Protein AF-X1DH05-F1 (afdb_monomer_lite)

Structure (mmCIF, N/CA/C/O backbone):
data_AF-X1DH05-F1
#
_entry.id   AF-X1DH05-F1
#
loop_
_atom_site.group_PDB
_atom_site.id
_atom_site.type_symbol
_atom_site.label_atom_id
_atom_site.label_alt_id
_atom_site.label_comp_id
_atom_site.label_asym_id
_atom_site.label_entity_id
_atom_site.label_seq_id
_atom_site.pdbx_PDB_ins_code
_atom_site.Cartn_x
_atom_site.Cartn_y
_atom_site.Cartn_z
_atom_site.occupancy
_atom_site.B_iso_or_equiv
_atom_site.auth_seq_id
_atom_site.auth_comp_id
_atom_site.auth_asym_id
_atom_site.auth_atom_id
_atom_site.pdbx_PDB_model_num
ATOM 1 N N . MET A 1 1 ? 4.808 1.301 -33.808 1.00 56.97 1 MET A N 1
ATOM 2 C CA . MET A 1 1 ? 3.742 2.043 -33.087 1.00 56.97 1 MET A CA 1
ATOM 3 C C . MET A 1 1 ? 3.789 1.767 -31.582 1.00 56.97 1 MET A C 1
ATOM 5 O O . MET A 1 1 ? 3.814 2.728 -30.823 1.00 56.97 1 MET A O 1
ATOM 9 N N . PHE A 1 2 ? 3.896 0.497 -31.159 1.00 58.50 2 PHE A N 1
ATOM 10 C CA . PHE A 1 2 ? 4.074 0.088 -29.752 1.00 58.50 2 PHE A CA 1
ATOM 11 C C . PHE A 1 2 ? 5.355 0.612 -29.090 1.00 58.50 2 PHE A C 1
ATOM 13 O O . PHE A 1 2 ? 5.294 1.132 -27.984 1.00 58.50 2 PHE A O 1
ATOM 20 N N . GLU A 1 3 ? 6.495 0.553 -29.784 1.00 61.66 3 GLU A N 1
ATOM 21 C CA . GLU A 1 3 ? 7.795 0.976 -29.231 1.00 61.66 3 GLU A CA 1
ATOM 22 C C . GLU A 1 3 ? 7.840 2.444 -28.787 1.00 61.66 3 GLU A C 1
ATOM 24 O O . GLU A 1 3 ? 8.605 2.788 -27.898 1.00 61.66 3 GLU A O 1
ATOM 29 N N . LYS A 1 4 ? 6.990 3.314 -29.353 1.00 70.69 4 LYS A N 1
ATOM 30 C CA . LYS A 1 4 ? 6.919 4.727 -28.945 1.00 70.69 4 LYS A CA 1
ATOM 31 C C . LYS A 1 4 ? 6.265 4.933 -27.573 1.00 70.69 4 LYS A C 1
ATOM 33 O O . LYS A 1 4 ? 6.422 6.002 -27.000 1.00 70.69 4 LYS A O 1
ATOM 38 N N . HIS A 1 5 ? 5.526 3.941 -27.076 1.00 72.75 5 HIS A N 1
ATOM 39 C CA . HIS A 1 5 ? 4.761 4.015 -25.827 1.00 72.75 5 HIS A CA 1
ATOM 40 C C . HIS A 1 5 ? 5.240 2.995 -24.781 1.00 72.75 5 HIS A C 1
ATOM 42 O O . HIS A 1 5 ? 4.698 2.944 -23.681 1.00 72.75 5 HIS A O 1
ATOM 48 N N . ALA A 1 6 ? 6.244 2.174 -25.107 1.00 70.81 6 ALA A N 1
ATOM 49 C CA . ALA A 1 6 ? 6.798 1.166 -24.213 1.00 70.81 6 ALA A CA 1
ATOM 50 C C . ALA A 1 6 ? 8.173 1.610 -23.696 1.00 70.81 6 ALA A C 1
ATOM 52 O O . ALA A 1 6 ? 9.089 1.849 -24.474 1.00 70.81 6 ALA A O 1
ATOM 53 N N . ILE A 1 7 ? 8.331 1.678 -22.372 1.00 71.31 7 ILE A N 1
ATOM 54 C CA . ILE A 1 7 ? 9.597 2.062 -21.717 1.00 71.31 7 ILE A CA 1
ATOM 55 C C . ILE A 1 7 ? 10.574 0.865 -21.643 1.00 71.31 7 ILE A C 1
ATOM 57 O O . ILE A 1 7 ? 11.786 1.033 -21.526 1.00 71.31 7 ILE A O 1
ATOM 61 N N . GLY A 1 8 ? 10.063 -0.370 -21.714 1.00 68.25 8 GLY A N 1
ATOM 62 C CA . GLY A 1 8 ? 10.839 -1.600 -21.535 1.00 68.25 8 GLY A CA 1
ATOM 63 C C . GLY A 1 8 ? 11.141 -2.361 -22.828 1.00 68.25 8 GLY A C 1
ATOM 64 O O . GLY A 1 8 ? 10.402 -2.290 -23.803 1.00 68.25 8 GLY A O 1
ATOM 65 N N . LYS A 1 9 ? 12.196 -3.189 -22.790 1.00 67.81 9 LYS A N 1
ATOM 66 C CA . LYS A 1 9 ? 12.594 -4.081 -23.900 1.00 67.81 9 LYS A CA 1
ATOM 67 C C . LYS A 1 9 ? 11.618 -5.239 -24.152 1.00 67.81 9 LYS A C 1
ATOM 69 O O . LYS A 1 9 ? 11.663 -5.858 -25.207 1.00 67.81 9 LYS A O 1
ATOM 74 N N . THR A 1 10 ? 10.756 -5.554 -23.186 1.00 71.31 10 THR A N 1
ATOM 75 C CA . THR A 1 10 ? 9.794 -6.662 -23.251 1.00 71.31 10 THR A CA 1
ATOM 76 C C . THR A 1 10 ? 8.394 -6.129 -22.955 1.00 71.31 10 THR A C 1
ATOM 78 O O . THR A 1 10 ? 8.082 -5.849 -21.799 1.00 71.31 10 THR A O 1
ATOM 81 N N . HIS A 1 11 ? 7.564 -5.964 -23.988 1.00 70.94 11 HIS A N 1
ATOM 82 C CA . HIS A 1 11 ? 6.220 -5.370 -23.878 1.00 70.94 11 HIS A CA 1
ATOM 83 C C . HIS A 1 11 ? 5.074 -6.367 -24.138 1.00 70.94 11 HIS A C 1
ATOM 85 O O . HIS A 1 11 ? 3.914 -5.979 -24.165 1.00 70.94 11 HIS A O 1
ATOM 91 N N . GLY A 1 12 ? 5.374 -7.648 -24.386 1.00 77.25 12 GLY A N 1
ATOM 92 C CA . GLY A 1 12 ? 4.356 -8.700 -24.549 1.00 77.25 12 GLY A CA 1
ATOM 93 C C . GLY A 1 12 ? 3.419 -8.543 -25.757 1.00 77.25 12 GLY A C 1
ATOM 94 O O . GLY A 1 12 ? 2.455 -9.287 -25.875 1.00 77.25 12 GLY A O 1
ATOM 95 N N . GLY A 1 13 ? 3.686 -7.586 -26.652 1.00 83.75 13 GLY A N 1
ATOM 96 C CA . GLY A 1 13 ? 2.889 -7.332 -27.860 1.00 83.75 13 GLY A CA 1
ATOM 97 C C . GLY A 1 13 ? 1.540 -6.632 -27.649 1.00 83.75 13 GLY A C 1
ATOM 98 O O . GLY A 1 13 ? 0.870 -6.352 -28.638 1.00 83.75 13 GLY A O 1
ATOM 99 N N . ILE A 1 14 ? 1.146 -6.323 -26.407 1.00 84.56 14 ILE A N 1
ATOM 100 C CA . ILE A 1 14 ? -0.168 -5.747 -26.074 1.00 84.56 14 ILE A CA 1
ATOM 101 C C . ILE A 1 14 ? 0.023 -4.456 -25.272 1.00 84.56 14 ILE A C 1
ATOM 103 O O . ILE A 1 14 ? 0.866 -4.387 -24.382 1.00 84.56 14 ILE A O 1
ATOM 107 N N . ALA A 1 15 ? -0.774 -3.434 -25.583 1.00 85.38 15 ALA A N 1
ATOM 108 C CA . ALA A 1 15 ? -0.844 -2.185 -24.831 1.00 85.38 15 ALA A CA 1
ATOM 109 C C . ALA A 1 15 ? -2.299 -1.715 -24.744 1.00 85.38 15 ALA A C 1
ATOM 111 O O . ALA A 1 15 ? -3.090 -1.969 -25.654 1.00 85.38 15 ALA A O 1
ATOM 112 N N . ALA A 1 16 ? -2.627 -1.014 -23.663 1.00 85.62 16 ALA A N 1
ATOM 113 C CA . ALA A 1 16 ? -3.931 -0.411 -23.439 1.00 85.62 16 ALA A CA 1
ATOM 114 C C . ALA A 1 16 ? -3.752 1.050 -23.020 1.00 85.62 16 ALA A C 1
ATOM 116 O O . ALA A 1 16 ? -2.822 1.378 -22.285 1.00 85.62 16 ALA A O 1
ATOM 117 N N . ILE A 1 17 ? -4.648 1.915 -23.492 1.00 88.69 17 ILE A N 1
ATOM 118 C CA . ILE A 1 17 ? -4.789 3.276 -22.973 1.00 88.69 17 ILE A CA 1
ATOM 119 C C . ILE A 1 17 ? -5.794 3.194 -21.829 1.00 88.69 17 ILE A C 1
ATOM 121 O O . ILE A 1 17 ? -6.901 2.691 -22.021 1.00 88.69 17 ILE A O 1
ATOM 125 N N . VAL A 1 18 ? -5.394 3.659 -20.651 1.00 88.75 18 VAL A N 1
ATOM 126 C CA . VAL A 1 18 ? -6.199 3.612 -19.426 1.00 88.75 18 VAL A CA 1
ATOM 127 C C . VAL A 1 18 ? -6.336 5.013 -18.838 1.00 88.75 18 VAL A C 1
ATOM 129 O O . VAL A 1 18 ? -5.559 5.909 -19.169 1.00 88.75 18 VAL A O 1
ATOM 132 N N . SER A 1 19 ? -7.349 5.209 -17.996 1.00 90.44 19 SER A N 1
ATOM 133 C CA . SER A 1 19 ? -7.471 6.422 -17.190 1.00 90.44 19 SER A CA 1
ATOM 134 C C . SER A 1 19 ? -6.405 6.462 -16.097 1.00 90.44 19 SER A C 1
ATOM 136 O O . SER A 1 19 ? -5.724 5.471 -15.833 1.00 90.44 19 SER A O 1
ATOM 138 N N . GLU A 1 20 ? -6.309 7.599 -15.416 1.00 85.62 20 GLU A N 1
ATOM 139 C CA . GLU A 1 20 ? -5.516 7.701 -14.196 1.00 85.62 20 GLU A CA 1
ATOM 140 C C . GLU A 1 20 ? -5.988 6.706 -13.132 1.00 85.62 20 GLU A C 1
ATOM 142 O O . GLU A 1 20 ? -7.168 6.333 -13.062 1.00 85.62 20 GLU A O 1
ATOM 147 N N . ARG A 1 21 ? -5.043 6.298 -12.284 1.00 86.19 21 ARG A N 1
ATOM 148 C CA . ARG A 1 21 ? -5.324 5.454 -11.133 1.00 86.19 21 ARG A CA 1
ATOM 149 C C . ARG A 1 21 ? -6.210 6.202 -10.142 1.00 86.19 21 ARG A C 1
ATOM 151 O O . ARG A 1 21 ? -5.914 7.323 -9.734 1.00 86.19 21 ARG A O 1
ATOM 158 N N . THR A 1 22 ? -7.272 5.538 -9.704 1.00 89.56 22 THR A N 1
ATOM 159 C CA . THR A 1 22 ? -8.180 6.050 -8.679 1.00 89.56 22 THR A CA 1
ATOM 160 C C . THR A 1 22 ? -7.945 5.345 -7.355 1.00 89.56 22 THR A C 1
ATOM 162 O O . THR A 1 22 ? -7.889 4.117 -7.306 1.00 89.56 22 THR A O 1
ATOM 165 N N . TYR A 1 23 ? -7.890 6.118 -6.277 1.00 92.38 23 TYR A N 1
ATOM 166 C CA . TYR A 1 23 ? -7.807 5.604 -4.915 1.00 92.38 23 TYR A CA 1
ATOM 167 C C . TYR A 1 23 ? -9.165 5.708 -4.230 1.00 92.38 23 TYR A C 1
ATOM 169 O O . TYR A 1 23 ? -9.933 6.639 -4.477 1.00 92.38 23 TYR A O 1
ATOM 177 N N . GLN A 1 24 ? -9.455 4.745 -3.367 1.00 92.31 24 GLN A N 1
ATOM 178 C CA . GLN A 1 24 ? -10.704 4.695 -2.620 1.00 92.31 24 GLN A CA 1
ATOM 179 C C . GLN A 1 24 ? -10.589 5.538 -1.356 1.00 92.31 24 GLN A C 1
ATOM 181 O O . GLN A 1 24 ? -9.509 5.712 -0.789 1.00 92.31 24 GLN A O 1
ATOM 186 N N . LYS A 1 25 ? -11.717 6.037 -0.859 1.00 92.06 25 LYS A N 1
ATOM 187 C CA . LYS A 1 25 ? -11.762 6.615 0.489 1.00 92.06 25 LYS A CA 1
ATOM 188 C C . LYS A 1 25 ? -11.939 5.498 1.514 1.00 92.06 25 LYS A C 1
ATOM 190 O O . LYS A 1 25 ? -12.625 4.514 1.249 1.00 92.06 25 LYS A O 1
ATOM 195 N N . ILE A 1 26 ? -11.422 5.670 2.732 1.00 90.81 26 ILE A N 1
ATOM 196 C CA . ILE A 1 26 ? -11.603 4.669 3.804 1.00 90.81 26 ILE A CA 1
ATOM 197 C C . ILE A 1 26 ? -13.084 4.287 4.014 1.00 90.81 26 ILE A C 1
ATOM 199 O O . ILE A 1 26 ? -13.379 3.095 4.104 1.00 90.81 26 ILE A O 1
ATOM 203 N N . PRO A 1 27 ? -14.057 5.222 4.050 1.00 89.19 27 PRO A N 1
ATOM 204 C CA . PRO A 1 27 ? -15.461 4.843 4.186 1.00 89.19 27 PRO A CA 1
ATOM 205 C C . PRO A 1 27 ? -15.985 3.956 3.051 1.00 89.19 27 PRO A C 1
ATOM 207 O O . PRO A 1 27 ? -16.948 3.229 3.265 1.00 89.19 27 PRO A O 1
ATOM 210 N N . GLU A 1 28 ? -15.394 4.022 1.856 1.00 88.75 28 GLU A N 1
ATOM 211 C CA . GLU A 1 28 ? -15.761 3.177 0.714 1.00 88.75 28 GLU A CA 1
ATOM 212 C C . GLU A 1 28 ? -15.201 1.770 0.878 1.00 88.75 28 GLU A C 1
ATOM 214 O O . GLU A 1 28 ? -15.958 0.815 0.714 1.00 88.75 28 GLU A O 1
ATOM 219 N N . LEU A 1 29 ? -13.941 1.656 1.312 1.00 86.62 29 LEU A N 1
ATOM 220 C CA . LEU A 1 29 ? -13.331 0.378 1.671 1.00 86.62 29 LEU A CA 1
ATOM 221 C C . LEU A 1 29 ? -14.171 -0.373 2.710 1.00 86.62 29 LEU A C 1
ATOM 223 O O . LEU A 1 29 ? -14.402 -1.565 2.579 1.00 86.62 29 LEU A O 1
ATOM 227 N N . LEU A 1 30 ? -14.697 0.330 3.716 1.00 87.25 30 LEU A N 1
ATOM 228 C CA . LEU A 1 30 ? -15.483 -0.276 4.795 1.00 87.25 30 LEU A CA 1
ATOM 229 C C . LEU A 1 30 ? -16.876 -0.785 4.380 1.00 87.25 30 LEU A C 1
ATOM 231 O O . LEU A 1 30 ? -17.506 -1.512 5.153 1.00 87.25 30 LEU A O 1
ATOM 235 N N . LYS A 1 31 ? -17.390 -0.429 3.193 1.00 84.00 31 LYS A N 1
ATOM 236 C CA . LYS A 1 31 ? -18.743 -0.838 2.760 1.00 84.00 31 LYS A CA 1
ATOM 237 C C . LYS A 1 31 ? -18.868 -2.344 2.545 1.00 84.00 31 LYS A C 1
ATOM 239 O O . LYS A 1 31 ? -19.957 -2.882 2.728 1.00 84.00 31 LYS A O 1
ATOM 244 N N . SER A 1 32 ? -17.780 -3.027 2.195 1.00 77.44 32 SER A N 1
ATOM 245 C CA . SER A 1 32 ? -17.766 -4.473 1.943 1.00 77.44 32 SER A CA 1
ATOM 246 C C . SER A 1 32 ? -17.789 -5.333 3.215 1.00 77.44 32 SER A C 1
ATOM 248 O O . SER A 1 32 ? -17.739 -6.553 3.109 1.00 77.44 32 SER A O 1
ATOM 250 N N . LYS A 1 33 ? -17.901 -4.729 4.411 1.00 75.12 33 LYS A N 1
ATOM 251 C CA . LYS A 1 33 ? -17.628 -5.384 5.709 1.00 75.12 33 LYS A CA 1
ATOM 252 C C . LYS A 1 33 ? -16.267 -6.112 5.729 1.00 75.12 33 LYS A C 1
ATOM 254 O O . LYS A 1 33 ? -16.207 -7.281 6.109 1.00 75.12 33 LYS A O 1
ATOM 259 N N . PRO A 1 34 ? -15.193 -5.431 5.307 1.00 74.38 34 PRO A N 1
ATOM 260 C CA . PRO A 1 34 ? -13.851 -5.999 5.313 1.00 74.38 34 PRO A CA 1
ATOM 261 C C . PRO A 1 34 ? -13.416 -6.347 6.739 1.00 74.38 34 PRO A C 1
ATOM 263 O O . PRO A 1 34 ? -13.851 -5.718 7.701 1.00 74.38 34 PRO A O 1
ATOM 266 N N . SER A 1 35 ? -12.569 -7.359 6.881 1.00 81.62 35 SER A N 1
ATOM 267 C CA . SER A 1 35 ? -12.095 -7.852 8.177 1.00 81.62 35 SER A CA 1
ATOM 268 C C . SER A 1 35 ? -10.644 -7.461 8.455 1.00 81.62 35 SER A C 1
ATOM 270 O O . SER A 1 35 ? -10.279 -7.289 9.617 1.00 81.62 35 SER A O 1
ATOM 272 N N . ILE A 1 36 ? -9.809 -7.316 7.419 1.00 91.88 36 ILE A N 1
ATOM 273 C CA . ILE A 1 36 ? -8.361 -7.138 7.566 1.00 91.88 36 ILE A CA 1
ATOM 274 C C . ILE A 1 36 ? -7.853 -6.030 6.643 1.00 91.88 36 ILE A C 1
ATOM 276 O O . ILE A 1 36 ? -7.893 -6.137 5.419 1.00 91.88 36 ILE A O 1
ATOM 280 N N . PHE A 1 37 ? -7.280 -4.996 7.256 1.00 93.69 37 PHE A N 1
ATOM 281 C CA . PHE A 1 37 ? -6.554 -3.933 6.571 1.00 93.69 37 PHE A CA 1
ATOM 282 C C . PHE A 1 37 ? -5.094 -3.936 6.977 1.00 93.69 37 PHE A C 1
ATOM 284 O O . PHE A 1 37 ? -4.769 -4.223 8.129 1.00 93.69 37 PHE A O 1
ATOM 291 N N . PHE A 1 38 ? -4.229 -3.529 6.055 1.00 94.81 38 PHE A N 1
ATOM 292 C CA . PHE A 1 38 ? -2.851 -3.194 6.387 1.00 94.81 38 PHE A CA 1
ATOM 293 C C . PHE A 1 38 ? -2.620 -1.709 6.206 1.00 94.81 38 PHE A C 1
ATOM 295 O O . PHE A 1 38 ? -2.958 -1.139 5.171 1.00 94.81 38 PHE A O 1
ATOM 302 N N . PHE A 1 39 ? -2.018 -1.100 7.219 1.00 94.00 39 PHE A N 1
ATOM 303 C CA . PHE A 1 39 ? -1.461 0.232 7.106 1.00 94.00 39 PHE A CA 1
ATOM 304 C C . PHE A 1 39 ? 0.030 0.112 6.792 1.00 94.00 39 PHE A C 1
ATOM 306 O O . PHE A 1 39 ? 0.779 -0.455 7.587 1.00 94.00 39 PHE A O 1
ATOM 313 N N . LEU A 1 40 ? 0.455 0.618 5.634 1.00 92.56 40 LEU A N 1
ATOM 314 C CA . LEU A 1 40 ? 1.866 0.685 5.270 1.00 92.56 40 LEU A CA 1
ATOM 315 C C . LEU A 1 40 ? 2.378 2.108 5.391 1.00 92.56 40 LEU A C 1
ATOM 317 O O . LEU A 1 40 ? 1.884 3.032 4.738 1.00 92.56 40 LEU A O 1
ATOM 321 N N . ASP A 1 41 ? 3.441 2.246 6.170 1.00 88.00 41 ASP A N 1
ATOM 322 C CA . ASP A 1 41 ? 4.170 3.488 6.288 1.00 88.00 41 ASP A CA 1
ATOM 323 C C . ASP A 1 41 ? 5.672 3.251 6.431 1.00 88.00 41 ASP A C 1
ATOM 325 O O . ASP A 1 41 ? 6.112 2.220 6.925 1.00 88.00 41 ASP A O 1
ATOM 329 N N . GLY A 1 42 ? 6.460 4.209 5.953 1.00 87.31 42 GLY A N 1
ATOM 330 C CA . GLY A 1 42 ? 7.918 4.169 6.017 1.00 87.31 42 GLY A CA 1
ATOM 331 C C . GLY A 1 42 ? 8.595 3.422 4.866 1.00 87.31 42 GLY A C 1
ATOM 332 O O . GLY A 1 42 ? 9.818 3.407 4.810 1.00 87.31 42 GLY A O 1
ATOM 333 N N . ILE A 1 43 ? 7.853 2.852 3.910 1.00 91.56 43 ILE A N 1
ATOM 334 C CA . ILE A 1 43 ? 8.463 2.251 2.713 1.00 91.56 43 ILE A CA 1
ATOM 335 C C . ILE A 1 43 ? 8.864 3.354 1.726 1.00 91.56 43 ILE A C 1
ATOM 337 O O . ILE A 1 43 ? 8.008 4.042 1.170 1.00 91.56 43 ILE A O 1
ATOM 341 N N . GLU A 1 44 ? 10.167 3.517 1.506 1.00 91.94 44 GLU A N 1
ATOM 342 C CA . GLU A 1 44 ? 10.734 4.532 0.603 1.00 91.94 44 GLU A CA 1
ATOM 343 C C . GLU A 1 44 ? 11.133 3.976 -0.766 1.00 91.94 44 GLU A C 1
ATOM 345 O O . GLU A 1 44 ? 11.032 4.680 -1.767 1.00 91.94 44 GLU A O 1
ATOM 350 N N . ASP A 1 45 ? 11.541 2.708 -0.826 1.00 95.38 45 ASP A N 1
ATOM 351 C CA . ASP A 1 45 ? 11.954 2.066 -2.071 1.00 95.38 45 ASP A CA 1
ATOM 352 C C . ASP A 1 45 ? 10.741 1.502 -2.855 1.00 95.38 45 ASP A C 1
ATOM 354 O O . ASP A 1 45 ? 9.948 0.730 -2.299 1.00 95.38 45 ASP A O 1
ATOM 358 N N . PRO A 1 46 ? 10.578 1.838 -4.153 1.00 95.50 46 PRO A N 1
ATOM 359 C CA . PRO A 1 46 ? 9.429 1.405 -4.951 1.00 95.50 46 PRO A CA 1
ATOM 360 C C . PRO A 1 46 ? 9.412 -0.103 -5.252 1.00 95.50 46 PRO A C 1
ATOM 362 O O . PRO A 1 46 ? 8.335 -0.665 -5.482 1.00 95.50 46 PRO A O 1
ATOM 365 N N . TYR A 1 47 ? 10.562 -0.791 -5.239 1.00 97.06 47 TYR A N 1
ATOM 366 C CA . TYR A 1 47 ? 10.577 -2.251 -5.374 1.00 97.06 47 TYR A CA 1
ATOM 367 C C . TYR A 1 47 ? 9.996 -2.904 -4.126 1.00 97.06 47 TYR A C 1
ATOM 369 O O . TYR A 1 47 ? 9.087 -3.726 -4.243 1.00 97.06 47 TYR A O 1
ATOM 377 N N . ASN A 1 48 ? 10.449 -2.481 -2.946 1.00 96.88 48 ASN A N 1
ATOM 378 C CA . ASN A 1 48 ? 9.937 -2.950 -1.663 1.00 96.88 48 ASN A CA 1
ATOM 379 C C . ASN A 1 48 ? 8.437 -2.683 -1.523 1.00 96.88 48 ASN A C 1
ATOM 381 O O . ASN A 1 48 ? 7.705 -3.567 -1.071 1.00 96.88 48 ASN A O 1
ATOM 385 N N . LEU A 1 49 ? 7.953 -1.518 -1.966 1.00 96.50 49 LEU A N 1
ATOM 386 C CA . LEU A 1 49 ? 6.520 -1.224 -1.979 1.00 96.50 49 LEU A CA 1
ATOM 387 C C . LEU A 1 49 ? 5.750 -2.229 -2.844 1.00 96.50 49 LEU A C 1
ATOM 389 O O . LEU A 1 49 ? 4.789 -2.832 -2.370 1.00 96.50 49 LEU A O 1
ATOM 393 N N . GLY A 1 50 ? 6.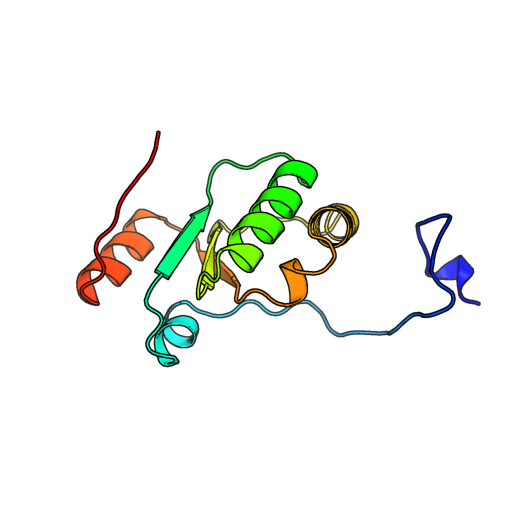184 -2.468 -4.084 1.00 97.31 50 GLY A N 1
ATOM 394 C CA . GLY A 1 50 ? 5.493 -3.415 -4.959 1.00 97.31 50 GLY A CA 1
ATOM 395 C C . GLY A 1 50 ? 5.573 -4.869 -4.481 1.00 97.31 50 GLY A C 1
ATOM 396 O O . GLY A 1 50 ? 4.560 -5.568 -4.517 1.00 97.31 50 GLY A O 1
ATOM 397 N N . TYR A 1 51 ? 6.714 -5.324 -3.950 1.00 98.12 51 TYR A N 1
ATOM 398 C CA . TYR A 1 51 ? 6.824 -6.656 -3.336 1.00 98.12 51 TYR A CA 1
ATOM 399 C C . TYR A 1 51 ? 5.896 -6.809 -2.129 1.00 98.12 51 TYR A C 1
ATOM 401 O O . TYR A 1 51 ? 5.243 -7.841 -1.981 1.00 98.12 51 TYR A O 1
ATOM 409 N N . THR A 1 52 ? 5.789 -5.769 -1.300 1.00 97.31 52 THR A N 1
ATOM 410 C CA . THR A 1 52 ? 4.896 -5.763 -0.138 1.00 97.31 52 THR A CA 1
ATOM 411 C C . THR A 1 52 ? 3.438 -5.823 -0.579 1.00 97.31 52 THR A C 1
ATOM 413 O O . THR A 1 52 ? 2.695 -6.677 -0.102 1.00 97.31 52 THR A O 1
ATOM 416 N N . ILE A 1 53 ? 3.037 -4.991 -1.547 1.00 97.44 53 ILE A N 1
ATOM 417 C CA . ILE A 1 53 ? 1.687 -5.005 -2.129 1.00 97.44 53 ILE A CA 1
ATOM 418 C C . ILE A 1 53 ? 1.335 -6.395 -2.673 1.00 97.44 53 ILE A C 1
ATOM 420 O O . ILE A 1 53 ? 0.234 -6.894 -2.440 1.00 97.44 53 ILE A O 1
ATOM 424 N N . ARG A 1 54 ? 2.268 -7.051 -3.368 1.00 97.81 54 ARG A N 1
ATOM 425 C CA . ARG A 1 54 ? 2.078 -8.412 -3.882 1.00 97.81 54 ARG A CA 1
ATOM 426 C C . ARG A 1 54 ? 1.851 -9.429 -2.775 1.00 97.81 54 ARG A C 1
ATOM 428 O O . ARG A 1 54 ? 0.915 -10.220 -2.873 1.00 97.81 54 ARG A O 1
ATOM 435 N N . SER A 1 55 ? 2.683 -9.402 -1.740 1.00 97.69 55 SER A N 1
ATOM 436 C CA . SER A 1 55 ? 2.551 -10.305 -0.596 1.00 97.69 55 SER A CA 1
ATOM 437 C C . SER A 1 55 ? 1.236 -10.080 0.147 1.00 97.69 55 SER A C 1
ATOM 439 O O . SER A 1 55 ? 0.537 -11.038 0.449 1.00 97.69 55 SER A O 1
ATOM 441 N N . LEU A 1 56 ? 0.854 -8.825 0.388 1.00 96.75 56 LEU A N 1
ATOM 442 C CA . LEU A 1 56 ? -0.399 -8.482 1.061 1.00 96.75 56 LEU A CA 1
ATOM 443 C C . LEU A 1 56 ? -1.633 -8.907 0.262 1.00 96.75 56 LEU A C 1
ATOM 445 O O . LEU A 1 56 ? -2.547 -9.502 0.827 1.00 96.75 56 LEU A O 1
ATOM 449 N N . TYR A 1 57 ? -1.639 -8.662 -1.050 1.00 96.81 57 TYR A N 1
ATOM 450 C CA . TYR A 1 57 ? -2.713 -9.132 -1.923 1.00 96.81 57 TYR A CA 1
ATOM 451 C C . TYR A 1 57 ? -2.840 -10.661 -1.879 1.00 96.81 57 TYR A C 1
ATOM 453 O O . TYR A 1 57 ? -3.936 -11.188 -1.711 1.00 96.81 57 TYR A O 1
ATOM 461 N N . ALA A 1 58 ? -1.715 -11.380 -1.962 1.00 96.94 58 ALA A N 1
ATOM 462 C CA . ALA A 1 58 ? -1.698 -12.840 -1.879 1.00 96.94 58 ALA A CA 1
ATOM 463 C C . ALA A 1 58 ? -2.152 -13.375 -0.507 1.00 96.94 58 ALA A C 1
ATOM 465 O O . ALA A 1 58 ? -2.716 -14.464 -0.438 1.00 96.94 58 ALA A O 1
ATOM 466 N N . SER A 1 59 ? -1.949 -12.605 0.565 1.00 95.62 59 SER A N 1
ATOM 467 C CA . SER A 1 59 ? -2.441 -12.916 1.914 1.00 95.62 59 SER A CA 1
ATOM 468 C C . SER A 1 59 ? -3.947 -12.692 2.093 1.00 95.62 59 SER A C 1
ATOM 470 O O . SER A 1 59 ? -4.477 -13.016 3.152 1.00 95.62 59 SER A O 1
ATOM 472 N N . GLY A 1 60 ? -4.646 -12.151 1.087 1.00 93.25 60 GLY A N 1
ATOM 473 C CA . GLY A 1 60 ? -6.099 -11.986 1.115 1.00 93.25 60 GLY A CA 1
ATOM 474 C C . GLY A 1 60 ? -6.583 -10.836 1.996 1.00 93.25 60 GLY A C 1
ATOM 475 O O . GLY A 1 60 ? -7.660 -10.934 2.577 1.00 93.25 60 GLY A O 1
ATOM 476 N N . ILE A 1 61 ? -5.793 -9.764 2.128 1.00 93.75 61 ILE A N 1
ATOM 477 C CA . ILE A 1 61 ? -6.246 -8.568 2.849 1.00 93.75 61 ILE A CA 1
ATOM 478 C C . ILE A 1 61 ? -7.354 -7.861 2.062 1.00 93.75 61 ILE A C 1
ATOM 480 O O . ILE A 1 61 ? -7.355 -7.871 0.830 1.00 93.75 61 ILE A O 1
ATOM 484 N N . ASP A 1 62 ? -8.263 -7.195 2.764 1.00 92.94 62 ASP A N 1
ATOM 485 C CA . ASP A 1 62 ? -9.402 -6.528 2.132 1.00 92.94 62 ASP A CA 1
ATOM 486 C C . ASP A 1 62 ? -9.066 -5.127 1.611 1.00 92.94 62 ASP A C 1
ATOM 488 O O . ASP A 1 62 ? -9.746 -4.595 0.732 1.00 92.94 62 ASP A O 1
ATOM 492 N N . GLY A 1 63 ? -8.024 -4.503 2.159 1.00 93.38 63 GLY A N 1
ATOM 493 C CA . GLY A 1 63 ? -7.605 -3.183 1.723 1.00 93.38 63 GLY A CA 1
ATOM 494 C C . GLY A 1 63 ? -6.267 -2.744 2.290 1.00 93.38 63 GLY A C 1
ATOM 495 O O . GLY A 1 63 ? -5.875 -3.086 3.409 1.00 93.38 63 GLY A O 1
ATOM 496 N N . LEU A 1 64 ? -5.582 -1.936 1.496 1.00 95.19 64 LEU A N 1
ATOM 497 C CA . LEU A 1 64 ? -4.331 -1.298 1.842 1.00 95.19 64 LEU A CA 1
ATOM 498 C C . LEU A 1 64 ? -4.575 0.178 2.151 1.00 95.19 64 LEU A C 1
ATOM 500 O O . LEU A 1 64 ? -5.216 0.892 1.384 1.00 95.19 64 LEU A O 1
ATOM 504 N N . VAL A 1 65 ? -4.032 0.646 3.266 1.00 95.19 65 VAL A N 1
ATOM 505 C CA . VAL A 1 65 ? -4.029 2.056 3.642 1.00 95.19 65 VAL A CA 1
ATOM 506 C C . VAL A 1 65 ? -2.585 2.533 3.662 1.00 95.19 65 VAL A C 1
ATOM 508 O O . VAL A 1 65 ? -1.724 1.883 4.251 1.00 95.19 65 VAL A O 1
ATOM 511 N N . MET A 1 66 ? -2.295 3.655 3.017 1.00 94.31 66 MET A N 1
ATOM 512 C CA . MET A 1 66 ? -0.937 4.200 2.966 1.00 94.31 66 MET A CA 1
ATOM 513 C C . MET A 1 66 ? -0.953 5.726 2.933 1.00 94.31 66 MET A C 1
ATOM 515 O O . MET A 1 66 ? -1.956 6.338 2.570 1.00 94.31 66 MET A O 1
ATOM 519 N N . ARG A 1 67 ? 0.159 6.363 3.311 1.00 92.25 67 ARG A N 1
ATOM 520 C CA . ARG A 1 67 ? 0.275 7.824 3.195 1.00 92.25 67 ARG A CA 1
ATOM 521 C C . ARG A 1 67 ? 0.317 8.264 1.733 1.00 92.25 67 ARG A C 1
ATOM 523 O O . ARG A 1 67 ? 0.935 7.596 0.900 1.00 92.25 67 ARG A O 1
ATOM 530 N N . GLN A 1 68 ? -0.284 9.419 1.447 1.00 89.06 68 GLN A N 1
ATOM 531 C CA . GLN A 1 68 ? -0.126 10.091 0.158 1.00 89.06 68 GLN A CA 1
ATOM 532 C C . GLN A 1 68 ? 1.367 10.322 -0.121 1.00 89.06 68 GLN A C 1
ATOM 534 O O . GLN A 1 68 ? 2.074 10.953 0.665 1.00 89.06 68 GLN A O 1
ATOM 539 N N . ARG A 1 69 ? 1.849 9.818 -1.256 1.00 86.69 69 ARG A N 1
ATOM 540 C CA . ARG A 1 69 ? 3.207 10.043 -1.763 1.00 86.69 69 ARG A CA 1
ATOM 541 C C . ARG A 1 69 ? 3.147 10.211 -3.274 1.00 86.69 69 ARG A C 1
ATOM 543 O O . ARG A 1 69 ? 2.284 9.631 -3.930 1.00 86.69 69 ARG A O 1
ATOM 550 N N . ASN A 1 70 ? 4.060 11.007 -3.820 1.00 86.31 70 ASN A N 1
ATOM 551 C CA . ASN A 1 70 ? 4.189 11.144 -5.263 1.00 86.31 70 ASN A CA 1
ATOM 552 C C . ASN A 1 70 ? 5.049 9.995 -5.810 1.00 86.31 70 ASN A C 1
ATOM 554 O O . ASN A 1 70 ? 6.269 10.013 -5.669 1.00 86.31 70 ASN A O 1
ATOM 558 N N . TRP A 1 71 ? 4.398 9.005 -6.421 1.00 88.31 71 TRP A N 1
ATOM 559 C CA . TRP A 1 71 ? 5.048 7.852 -7.047 1.00 88.31 71 TRP A CA 1
ATOM 560 C C . TRP A 1 71 ? 5.025 7.901 -8.581 1.00 88.31 71 TRP A C 1
ATOM 562 O O . TRP A 1 71 ? 5.414 6.921 -9.210 1.00 88.31 71 TRP A O 1
ATOM 572 N N . HIS A 1 72 ? 4.583 9.007 -9.194 1.00 86.38 72 HIS A N 1
ATOM 573 C CA . HIS A 1 72 ? 4.313 9.077 -10.637 1.00 86.38 72 HIS A CA 1
ATOM 574 C C . HIS A 1 72 ? 5.508 8.646 -11.501 1.00 86.38 72 HIS A C 1
ATOM 576 O O . HIS A 1 72 ? 5.344 7.911 -12.470 1.00 86.38 72 HIS A O 1
ATOM 582 N N . GLU A 1 73 ? 6.726 9.037 -11.123 1.00 87.88 73 GLU A N 1
ATOM 583 C CA . GLU A 1 73 ? 7.941 8.702 -11.880 1.00 87.88 73 GLU A CA 1
ATOM 584 C C . GLU A 1 73 ? 8.344 7.222 -11.770 1.00 87.88 73 GLU A C 1
ATOM 586 O O . GLU A 1 73 ? 9.051 6.697 -12.630 1.00 87.88 73 GLU A O 1
ATOM 591 N N . VAL A 1 74 ? 7.889 6.529 -10.723 1.00 91.62 74 VAL A N 1
ATOM 592 C CA . VAL A 1 74 ? 8.283 5.147 -10.399 1.00 91.62 74 VAL A CA 1
ATOM 593 C C . VAL A 1 74 ? 7.109 4.169 -10.421 1.00 91.62 74 VAL A C 1
ATOM 595 O O . VAL A 1 74 ? 7.257 3.002 -10.057 1.00 91.62 74 VAL A O 1
ATOM 598 N N . GLU A 1 75 ? 5.945 4.599 -10.901 1.00 90.56 75 GLU A N 1
ATOM 599 C CA . GLU A 1 75 ? 4.727 3.791 -10.942 1.00 90.56 75 GLU A CA 1
ATOM 600 C C . GLU A 1 75 ? 4.916 2.516 -11.778 1.00 90.56 75 GLU A C 1
ATOM 602 O O . GLU A 1 75 ? 4.518 1.427 -11.364 1.00 90.56 75 GLU A O 1
ATOM 607 N N . GLY A 1 76 ? 5.657 2.606 -12.889 1.00 91.00 76 GLY A N 1
ATOM 608 C CA . GLY A 1 76 ? 6.031 1.440 -13.693 1.00 91.00 76 GLY A CA 1
ATOM 609 C C . GLY A 1 76 ? 6.887 0.412 -12.938 1.00 91.00 76 GLY A C 1
ATOM 610 O O . GLY A 1 76 ? 6.761 -0.789 -13.187 1.00 91.00 76 GLY A O 1
ATOM 611 N N . ILE A 1 77 ? 7.723 0.852 -11.987 1.00 94.25 77 ILE A N 1
ATOM 612 C CA . ILE A 1 77 ? 8.496 -0.048 -11.117 1.00 94.25 77 ILE A CA 1
ATOM 613 C C . ILE A 1 77 ? 7.545 -0.776 -10.171 1.00 94.25 77 ILE A C 1
ATOM 615 O O . ILE A 1 77 ? 7.599 -2.001 -10.108 1.00 94.25 77 ILE A O 1
ATOM 619 N N . ILE A 1 78 ? 6.646 -0.045 -9.503 1.00 95.62 78 ILE A N 1
ATOM 620 C CA . ILE A 1 78 ? 5.680 -0.597 -8.539 1.00 95.62 78 ILE A CA 1
ATOM 621 C C . ILE A 1 78 ? 4.743 -1.604 -9.217 1.00 95.62 78 ILE A C 1
ATOM 623 O O . ILE A 1 78 ? 4.538 -2.707 -8.707 1.00 95.62 78 ILE A O 1
ATOM 627 N N . ILE A 1 79 ? 4.199 -1.272 -10.393 1.00 94.00 79 ILE A N 1
ATOM 628 C CA . ILE A 1 79 ? 3.318 -2.171 -11.157 1.00 94.00 79 ILE A CA 1
ATOM 629 C C . ILE A 1 79 ? 4.062 -3.459 -11.519 1.00 94.00 79 ILE A C 1
ATOM 631 O O . ILE A 1 79 ? 3.545 -4.562 -11.327 1.00 94.00 79 ILE A O 1
ATOM 635 N N . LYS A 1 80 ? 5.309 -3.339 -11.986 1.00 93.12 80 LYS A N 1
ATOM 636 C CA . LYS A 1 80 ? 6.118 -4.494 -12.378 1.00 93.12 80 LYS A CA 1
ATOM 637 C C . LYS A 1 80 ? 6.512 -5.365 -11.184 1.00 93.12 80 LYS A C 1
ATOM 639 O O . LYS A 1 80 ? 6.347 -6.582 -11.251 1.00 93.12 80 LYS A O 1
ATOM 644 N N . SER A 1 81 ? 7.029 -4.779 -10.104 1.00 97.31 81 SER A N 1
ATOM 645 C CA . SER A 1 81 ? 7.469 -5.519 -8.911 1.00 97.31 81 SER A CA 1
ATOM 646 C C . SER A 1 81 ? 6.295 -6.155 -8.160 1.00 97.31 81 SER A C 1
ATOM 648 O O . SER A 1 81 ? 6.432 -7.265 -7.643 1.00 97.31 81 SER A O 1
ATOM 650 N N . SER A 1 82 ? 5.115 -5.525 -8.195 1.00 97.50 82 SER A N 1
ATOM 651 C CA . SER A 1 82 ? 3.874 -6.099 -7.658 1.00 97.50 82 SER A CA 1
ATOM 652 C C . SER A 1 82 ? 3.259 -7.204 -8.524 1.00 97.50 82 SER A C 1
ATOM 654 O O . SER A 1 82 ? 2.297 -7.839 -8.107 1.00 97.50 82 SER A O 1
ATOM 656 N N . ALA A 1 83 ? 3.798 -7.473 -9.719 1.00 95.94 83 ALA A N 1
ATOM 657 C CA . ALA A 1 83 ? 3.178 -8.361 -10.707 1.00 95.94 83 ALA A CA 1
ATOM 658 C C . ALA A 1 83 ? 1.725 -7.956 -11.047 1.00 95.94 83 ALA A C 1
ATOM 660 O O . ALA A 1 83 ? 0.867 -8.807 -11.265 1.00 95.94 83 ALA A O 1
ATOM 661 N N . GLY A 1 84 ? 1.454 -6.646 -11.072 1.00 94.75 84 GLY A N 1
ATOM 662 C CA . GLY A 1 84 ? 0.143 -6.074 -11.378 1.00 94.75 84 GLY A CA 1
ATOM 663 C C . GLY A 1 84 ? -0.848 -6.044 -10.213 1.00 94.75 84 GLY A C 1
ATOM 664 O O . GLY A 1 84 ? -1.901 -5.431 -10.350 1.00 94.75 84 GLY A O 1
ATOM 665 N N . THR A 1 85 ? -0.535 -6.624 -9.047 1.00 97.00 85 THR A N 1
ATOM 666 C CA . THR A 1 85 ? -1.483 -6.640 -7.915 1.00 97.00 85 THR A CA 1
ATOM 667 C C . THR A 1 85 ? -1.749 -5.254 -7.330 1.00 97.00 85 THR A C 1
ATOM 669 O O . THR A 1 85 ? -2.780 -5.061 -6.692 1.00 97.00 85 THR A O 1
ATOM 672 N N . SER A 1 86 ? -0.876 -4.274 -7.588 1.00 95.06 86 SER A N 1
ATOM 673 C CA . SER A 1 86 ? -1.138 -2.866 -7.256 1.00 95.06 86 SER A CA 1
ATOM 674 C C . SER A 1 86 ? -2.377 -2.285 -7.948 1.00 95.06 86 SER A C 1
ATOM 676 O O . SER A 1 86 ? -2.963 -1.356 -7.409 1.00 95.06 86 SER A O 1
ATOM 678 N N . GLU A 1 87 ? -2.816 -2.846 -9.082 1.00 93.88 87 GLU A N 1
ATOM 679 C CA . GLU A 1 87 ? -4.071 -2.459 -9.755 1.00 93.88 87 GLU A CA 1
ATOM 680 C C . GLU A 1 87 ? -5.300 -3.231 -9.256 1.00 93.88 87 GLU A C 1
ATOM 682 O O . GLU A 1 87 ? -6.429 -2.902 -9.611 1.00 93.88 87 GLU A O 1
ATOM 687 N N . LEU A 1 88 ? -5.093 -4.294 -8.477 1.00 94.06 88 LEU A N 1
ATOM 688 C CA . LEU A 1 88 ? -6.156 -5.203 -8.041 1.00 94.06 88 LEU A CA 1
ATOM 689 C C . LEU A 1 88 ? -6.534 -4.992 -6.579 1.00 94.06 88 LEU A C 1
ATOM 691 O O . LEU A 1 88 ? -7.686 -5.199 -6.202 1.00 94.06 88 LEU A O 1
ATOM 695 N N . ILE A 1 89 ? -5.561 -4.625 -5.748 1.00 93.94 89 ILE A N 1
ATOM 696 C CA . ILE A 1 89 ? -5.790 -4.398 -4.330 1.00 93.94 89 ILE A CA 1
ATOM 697 C C . ILE A 1 89 ? -6.506 -3.053 -4.116 1.00 93.94 89 ILE A C 1
ATOM 699 O O . ILE A 1 89 ? -6.082 -2.041 -4.674 1.00 93.94 89 ILE A O 1
ATOM 703 N N . PRO A 1 90 ? -7.573 -2.994 -3.304 1.00 93.44 90 PRO A N 1
ATOM 704 C CA . PRO A 1 90 ? -8.175 -1.727 -2.904 1.00 93.44 90 PRO A CA 1
ATOM 705 C C . PRO A 1 90 ? -7.189 -0.888 -2.079 1.00 93.44 90 PRO A C 1
ATOM 707 O O . PRO A 1 90 ? -6.713 -1.344 -1.039 1.00 93.44 90 PRO A O 1
ATOM 710 N N . ILE A 1 91 ? -6.883 0.334 -2.525 1.00 94.44 91 ILE A N 1
ATOM 711 C CA . ILE A 1 91 ? -5.951 1.244 -1.838 1.00 94.44 91 ILE A CA 1
ATOM 712 C C . ILE A 1 91 ? -6.678 2.525 -1.432 1.00 94.44 91 ILE A C 1
ATOM 714 O O . ILE A 1 91 ? -7.314 3.166 -2.272 1.00 94.44 91 ILE A O 1
ATOM 718 N N . ALA A 1 92 ? -6.528 2.928 -0.168 1.00 94.62 92 ALA A N 1
ATOM 719 C CA . ALA A 1 92 ? -6.872 4.263 0.310 1.00 94.62 92 ALA A CA 1
ATOM 720 C C . ALA A 1 92 ? -5.631 5.045 0.733 1.00 94.62 92 ALA A C 1
ATOM 722 O O . ALA A 1 92 ? -4.753 4.535 1.434 1.00 94.62 92 ALA A O 1
ATOM 723 N N . LEU A 1 93 ? -5.597 6.313 0.327 1.00 94.06 93 LEU A N 1
ATOM 724 C CA . LEU A 1 93 ? -4.548 7.249 0.705 1.00 94.06 93 LEU A CA 1
ATOM 725 C C . LEU A 1 93 ? -5.013 8.095 1.887 1.00 94.06 93 LEU A C 1
ATOM 727 O O . LEU A 1 93 ? -6.157 8.552 1.924 1.00 94.06 93 LEU A O 1
ATOM 731 N N . ILE A 1 94 ? -4.121 8.280 2.855 1.00 93.75 94 IL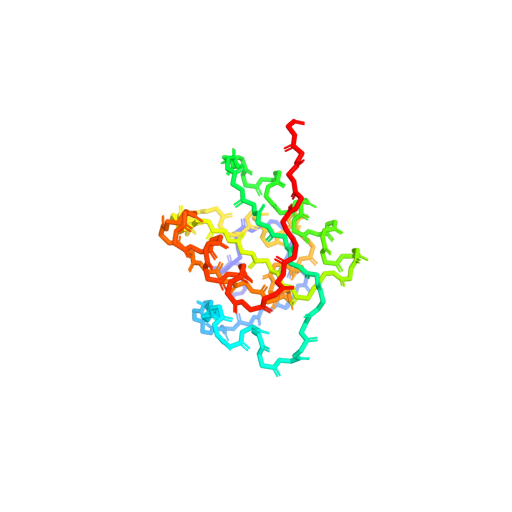E A N 1
ATOM 732 C CA . ILE A 1 94 ? -4.370 9.085 4.050 1.00 93.75 94 ILE A CA 1
ATOM 733 C C . ILE A 1 94 ? -3.329 10.187 4.198 1.00 93.75 94 ILE A C 1
ATOM 735 O O . ILE A 1 94 ? -2.201 10.075 3.713 1.00 93.75 94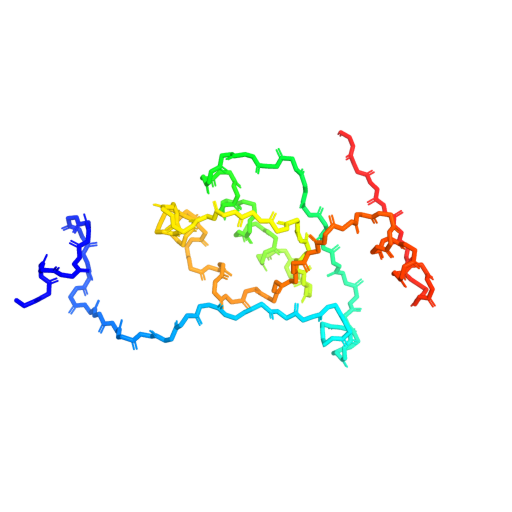 ILE A O 1
ATOM 739 N N . GLU A 1 95 ? -3.710 11.231 4.921 1.00 90.69 95 GLU A N 1
ATOM 740 C CA . GLU A 1 95 ? -2.809 12.316 5.311 1.00 90.69 95 GLU A CA 1
ATOM 741 C C . GLU A 1 95 ? -2.180 12.037 6.679 1.00 90.69 95 GLU A C 1
ATOM 743 O O . GLU A 1 95 ? -0.965 12.132 6.841 1.00 90.69 95 GLU A O 1
ATOM 748 N N . ASP A 1 96 ? -3.010 11.628 7.642 1.00 89.38 96 ASP A N 1
ATOM 749 C CA . ASP A 1 96 ? -2.628 11.481 9.041 1.00 89.38 96 ASP A CA 1
ATOM 750 C C . ASP A 1 96 ? -3.001 10.103 9.607 1.00 89.38 96 ASP A C 1
ATOM 752 O O . ASP A 1 96 ? -4.136 9.618 9.483 1.00 89.38 96 ASP A O 1
ATOM 756 N N . LEU A 1 97 ? -2.017 9.477 10.257 1.00 89.25 97 LEU A N 1
ATOM 757 C CA . LEU A 1 97 ? -2.158 8.163 10.872 1.00 89.25 97 LEU A CA 1
ATOM 758 C C . LEU A 1 97 ? -3.046 8.222 12.113 1.00 89.25 97 LEU A C 1
ATOM 760 O O . LEU A 1 97 ? -3.842 7.308 12.321 1.00 89.25 97 LEU A O 1
ATOM 764 N N . GLU A 1 98 ? -2.939 9.266 12.934 1.00 91.94 98 GLU A N 1
ATOM 765 C CA . GLU A 1 98 ? -3.677 9.346 14.195 1.00 91.94 98 GLU A CA 1
ATOM 766 C C . GLU A 1 98 ? -5.188 9.402 13.943 1.00 91.94 98 GLU A C 1
ATOM 768 O O . GLU A 1 98 ? -5.950 8.578 14.457 1.00 91.94 98 GLU A O 1
ATOM 773 N N . THR A 1 99 ? -5.613 10.302 13.060 1.00 93.38 99 THR A N 1
ATOM 774 C CA . THR A 1 99 ? -7.000 10.467 12.616 1.00 93.38 99 THR A CA 1
ATOM 775 C C . THR A 1 99 ? -7.542 9.172 12.021 1.00 93.38 99 THR A C 1
ATOM 777 O O . THR A 1 99 ? -8.637 8.726 12.374 1.00 93.38 99 THR A O 1
ATOM 780 N N . THR A 1 100 ? -6.755 8.522 11.162 1.00 92.81 100 THR A N 1
ATOM 781 C CA . THR A 1 100 ? -7.128 7.248 10.537 1.00 92.81 100 THR A CA 1
ATOM 782 C C . THR A 1 100 ? -7.307 6.148 11.580 1.00 92.81 100 THR A C 1
ATOM 784 O O . THR A 1 100 ? -8.334 5.473 11.618 1.00 92.81 100 THR A O 1
ATOM 787 N N . THR A 1 101 ? -6.341 6.002 12.480 1.00 92.81 101 THR A N 1
ATOM 788 C CA . THR A 1 101 ? -6.348 4.997 13.546 1.00 92.81 101 THR A CA 1
ATOM 789 C C . THR A 1 101 ? -7.549 5.189 14.473 1.00 92.81 101 THR A C 1
ATOM 791 O O . THR A 1 101 ? -8.255 4.230 14.788 1.00 92.81 101 THR A O 1
ATOM 794 N N . ASN A 1 102 ? -7.837 6.431 14.868 1.00 94.50 102 ASN A N 1
ATOM 795 C CA . ASN A 1 102 ? -9.000 6.772 15.686 1.00 94.50 102 ASN A CA 1
ATOM 796 C C . ASN A 1 102 ? -10.318 6.462 14.965 1.00 94.50 102 ASN A C 1
ATOM 798 O O . ASN A 1 102 ? -11.249 5.928 15.576 1.00 94.50 102 ASN A O 1
ATOM 802 N N . PHE A 1 103 ? -10.387 6.709 13.656 1.00 93.44 103 PHE A N 1
ATOM 803 C CA . PHE A 1 103 ? -11.541 6.336 12.847 1.00 93.44 103 PHE A CA 1
ATOM 804 C C . PHE A 1 103 ? -11.761 4.815 12.824 1.00 93.44 103 PHE A C 1
ATOM 806 O O . PHE A 1 103 ? -12.874 4.367 13.103 1.00 93.44 103 PHE A O 1
ATOM 813 N N . PHE A 1 104 ? -10.723 4.007 12.588 1.00 93.75 104 PHE A N 1
ATOM 814 C CA . PHE A 1 104 ? -10.832 2.540 12.626 1.00 93.75 104 PHE A CA 1
ATOM 815 C C . PHE A 1 104 ? -11.257 2.020 14.010 1.00 93.75 104 PHE A C 1
ATOM 817 O O . PHE A 1 104 ? -12.156 1.179 14.095 1.00 93.75 104 PHE A O 1
ATOM 824 N N . LYS A 1 105 ? -10.720 2.582 15.103 1.00 93.88 105 LYS A N 1
ATOM 825 C CA . LYS A 1 105 ? -11.171 2.263 16.474 1.00 93.88 105 LYS A CA 1
ATOM 826 C C . LYS A 1 105 ? -12.655 2.564 16.675 1.00 93.88 105 LYS A C 1
ATOM 828 O O . LYS A 1 105 ? -13.374 1.730 17.214 1.00 93.88 105 LYS A O 1
ATOM 833 N N . SER A 1 106 ? -13.140 3.711 16.186 1.00 94.56 106 SER A N 1
ATOM 834 C CA . SER A 1 106 ? -14.567 4.080 16.264 1.00 94.56 106 SER A CA 1
ATOM 835 C C . SER A 1 106 ? -15.495 3.114 15.510 1.00 94.56 106 SER A C 1
ATOM 837 O O . SER A 1 106 ? -16.703 3.094 15.743 1.00 94.56 106 SER A O 1
ATOM 839 N N . LYS A 1 107 ? -14.933 2.307 14.601 1.00 92.50 107 LYS A N 1
ATOM 840 C CA . LYS A 1 107 ? -15.616 1.250 13.846 1.00 92.50 107 LYS A CA 1
ATOM 841 C C . LYS A 1 107 ? -15.381 -0.151 14.424 1.00 92.50 107 LYS A C 1
ATOM 843 O O . LYS A 1 107 ? -15.710 -1.125 13.758 1.00 92.50 107 LYS A O 1
ATOM 848 N N . ASN A 1 108 ? -14.871 -0.246 15.655 1.00 92.81 108 ASN A N 1
ATOM 849 C CA . ASN A 1 108 ? -14.576 -1.486 16.381 1.00 92.81 108 ASN A CA 1
ATOM 850 C C . ASN A 1 108 ? -13.475 -2.361 15.754 1.00 92.81 108 ASN A C 1
ATOM 852 O O . ASN A 1 108 ? -13.472 -3.574 15.953 1.00 92.81 108 ASN A O 1
ATOM 856 N N . TYR A 1 109 ? -12.519 -1.767 15.033 1.00 93.62 109 TYR A N 1
ATOM 857 C CA . TYR A 1 109 ? -11.320 -2.492 14.606 1.00 93.62 109 TYR A CA 1
ATOM 858 C C . TYR A 1 109 ? -10.271 -2.512 15.718 1.00 93.62 109 TYR A C 1
ATOM 860 O O . TYR A 1 109 ? -9.993 -1.496 16.361 1.00 93.62 109 TYR A O 1
ATOM 868 N N . THR A 1 110 ? -9.642 -3.670 15.904 1.00 94.06 110 THR A N 1
ATOM 869 C CA . THR A 1 110 ? -8.434 -3.807 16.720 1.00 94.06 110 THR A CA 1
ATOM 870 C C . THR A 1 110 ? -7.217 -3.453 15.879 1.00 94.06 110 THR A C 1
ATOM 872 O O . THR A 1 110 ? -7.074 -3.926 14.756 1.00 94.06 110 THR A O 1
ATOM 875 N N . ILE A 1 111 ? -6.324 -2.635 16.431 1.00 93.31 111 ILE A N 1
ATOM 876 C CA . ILE A 1 111 ? -5.060 -2.287 15.782 1.00 93.31 111 ILE A CA 1
ATOM 877 C C . ILE A 1 111 ? -3.945 -3.091 16.428 1.00 93.31 111 ILE A C 1
ATOM 879 O O . ILE A 1 111 ? -3.756 -3.032 17.644 1.00 93.31 111 ILE A O 1
ATOM 883 N N . ALA A 1 112 ? -3.210 -3.815 15.594 1.00 93.06 112 ALA A N 1
ATOM 884 C CA . ALA A 1 112 ? -1.965 -4.469 15.951 1.00 93.06 112 ALA A CA 1
ATOM 885 C C . ALA A 1 112 ? -0.830 -3.808 15.166 1.00 93.06 112 ALA A C 1
ATOM 887 O O . ALA A 1 112 ? -0.974 -3.537 13.974 1.00 93.06 112 ALA A O 1
ATOM 888 N N . CYS A 1 113 ? 0.290 -3.555 15.837 1.00 89.06 113 CYS A N 1
ATOM 889 C CA . CYS A 1 113 ? 1.477 -2.964 15.233 1.00 89.06 113 CYS A CA 1
ATOM 890 C C . CYS A 1 113 ? 2.644 -3.938 15.370 1.00 89.06 113 CYS A C 1
ATOM 892 O O . CYS A 1 113 ? 2.784 -4.598 16.400 1.00 89.06 113 CYS A O 1
ATOM 894 N N . THR A 1 114 ? 3.496 -3.985 14.353 1.00 83.25 114 THR A N 1
ATOM 895 C CA . THR A 1 114 ? 4.806 -4.635 14.419 1.00 83.25 114 THR A CA 1
ATOM 896 C C . THR A 1 114 ? 5.877 -3.561 14.281 1.00 83.25 114 THR A C 1
ATOM 898 O O . THR A 1 114 ? 5.701 -2.626 13.498 1.00 83.25 114 THR A O 1
ATOM 901 N N . GLY A 1 115 ? 6.930 -3.670 15.091 1.00 67.62 115 GLY A N 1
ATOM 902 C CA . GLY A 1 115 ? 8.148 -2.863 14.987 1.00 67.62 115 GLY A CA 1
ATOM 903 C C . GLY A 1 115 ? 9.256 -3.618 14.275 1.00 67.62 115 GLY A C 1
ATOM 904 O O . GLY A 1 115 ? 9.109 -4.855 14.131 1.00 67.62 115 GLY A O 1
#

Radius of gyration: 15.91 Å; chains: 1; bounding box: 31×25×50 Å

Sequence (115 aa):
MFEKHAIGKTHGGIAAIVSERTYQKIPELLKSKPSIFFFLDGIEDPYNLGYTIRSLYASGIDGLVMRQRNWHEVEGIIIKSSAGTSELIPIALIEDLETTTNFFKSKNYTIACTG

Organism: NCBI:txid412755

Foldseek 3Di:
DVVVVDPDPDDPPDDDDDDDDDADAPVVLCPVVFQAEDEDDDDDDLLVQLLVLLVCVVVVHSAYEYEDDPCPVPVVVSCVSVVNSVNVHHYHHDHDPVVVVVVCVVVVDDDDDDD

Secondary structure (DSSP, 8-state):
-GGGT--SS--TT-----PPP-PBPHHHHGGG----EEEE-S---HHHHHHHHHHHHHTT-SEEEEE----GGGHHHHHHHTTTGGGTS-EEEES-HHHHHHHHHHTTPPP----

InterPro domains:
  IPR001537 tRNA/rRNA methyltransferase, SpoU type [PF00588] (36-114)
  IPR004441 RNA methyltransferase TrmH [PTHR46429] (7-114)
  IPR029026 tRNA (guanine-N1-)-methyltransferase, N-terminal [G3DSA:3.40.1280.10] (21-115)
  IPR029028 Alpha/beta knot methyltransferases [SSF75217] (14-114)

pLDDT: mean 89.06, std 8.88, range [56.97, 98.12]

=== Feature glossary ===
Key to the feature types in this record:

Secondary structure (8-state, DSSP). Secondary structure is the local, repeating backbone conformation. DSSP classifies it into eight states by reading the hydrogen-bond network: three helix types (H, G, I), two β types (E, B), two non-regular types (T, S), and unstructured coil (-).

Backbone torsions (φ/ψ). Backbone dihedral angles. Every residue except chain termini has a φ (preceding-C → N → Cα → C) and a ψ (N → Cα → C → next-N). They are reported in degrees following the IUPAC sign convention. Secondary structure is essentially a statement about which (φ, ψ) basin each residue occupies.

Predicted aligned error. Predicted A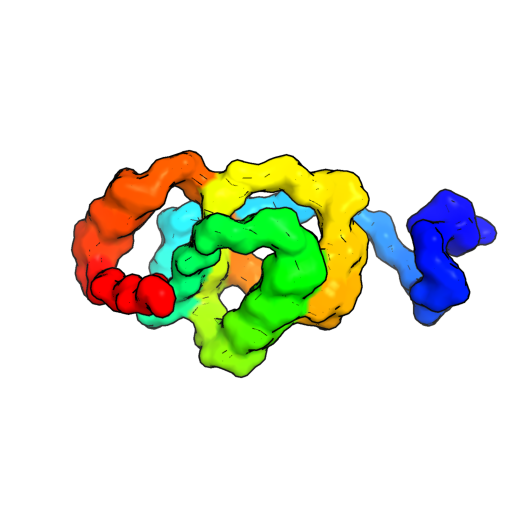ligned Error (PAE) is an AlphaFold confidence matrix: entry (i, j) is the expected error in the position of residue j, in ångströms, when the prediction is superimposed on the true structure at residue i. Low PAE within a block of residues means that block is internally rigid and well-predicted; high PAE between two blocks means their relative placement is uncertain even if each block individually is confident.

B-factor. B-factor (Debye–Waller factor) reflects atomic displacement in the crystal lattice. It is an experimental observable (units Å²), not a prediction; low values mean the atom is pinned down, high values mean it moves or is heterogeneous across the crystal.

Secondary structure (3-state, P-SEA). Three-state secondary structure (P-SEA) collapses the eight DSSP classes into helix (a), strand (b), and coil (c). P-SEA assigns these from Cα geometry alone — distances and angles — without requiring backbone oxygens, so it works on any Cα trace.

Sequence. Primary structure: the covalent order of the twenty standard amino acids along the backbone. Two proteins with the same sequence will (almost always) fold to the same structure; two with 30% identity often share a fold but not the details.

pLDDT. pLDDT is the predicted lDDT-Cα score: AlphaFold's confidence that the local environment of each residue (all inter-atomic distances within 15 Å) is correctly placed. It is a per-residue number between 0 and 100, with higher meaning more reliable.

InterPro / GO / CATH / organism. Functional annotations link the protein to curated databases. InterPro entries identify conserved domains and families by matching the sequence against member-database signatures (Pfam, PROSITE, CDD, …). Gene Ontology (GO) terms describe molecular function, biological process, and cellular component in a controlled vocabulary. CATH places the structure in a hierarchical fold classification (Class/Architecture/Topology/Homologous-superfamily). The organism is the source species.

Contact-map, Ramachandran, and PAE plots. Three diagnostic plots accompany the record. The Cα contact map visualizes the tertiary structure as a 2D adjacency matrix (8 Å cutoff, sequence-local contacts suppressed). The Ramachandran plot shows the distribution of backbone (φ, ψ) torsions, with points in the α and β basins reflecting secondary structure content. The PAE plot shows AlphaFold's inter-residue confidence as a color matrix.

mmCIF coordinates. The mmCIF table is the protein's shape written out atom by atom. For each backbone N, Cα, C, and carbonyl O, it records an (x, y, z) coordinate triple in Å plus the residue type, chain letter, and residue number.

Radius of gyration, Cα contacts, bounding box. Three whole-structure scalars: the radius of gyration (RMS distance of Cα from centroid, in Å), the count of Cα–Cα contacts (pairs closer than 8 Å and 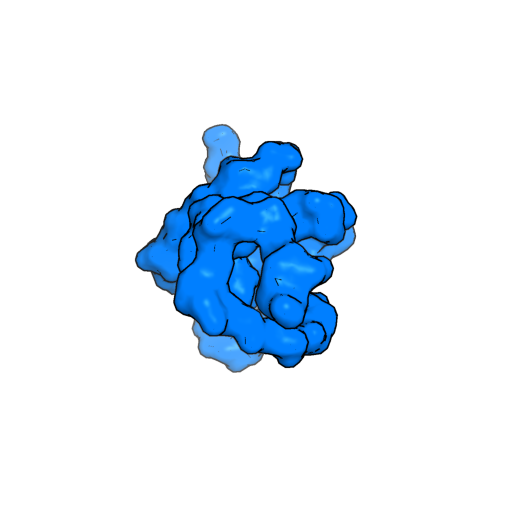separated by more than four residues in sequence — i.e. tertiary, not local, contacts), and the bounding-box dimensions. Together they distinguish compact globular folds from extended fibres or disordered chains.

Foldseek 3Di. The Foldseek 3Di string encodes local tertiary geometry as a 20-letter alphabet — one character per residue — derived from the relative positions of nearby Cα atoms. Unlike the amino-acid sequence, 3Di is a direct function of the 3D structure, so two proteins with the same fold have similar 3Di strings even at low sequence identity.

Rendered structure images. Six rendered views show the 3D structure from the faces of a cube — i.e. along ±x, ±y, ±z. Rendering representation is drawn randomly per protein from cartoon (secondary-structure ribbons), sticks (backbone bonds), or molecular surface; coloring is either N→C rainbow (blue at the N-terminus through red at the C-terminus) or one color per chain.

Nearest PDB structures. The Foldseek neighbor list gives the closest experimentally determined structures in the PDB, ranked by structural alignment. TM-score near 1 means near-identical fold; near 0.3 means only rough topology match. This is how one finds what a n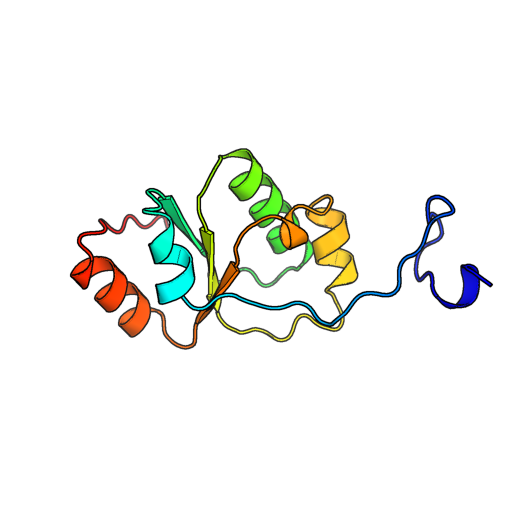ovel AlphaFold prediction most resembles in the solved-structure universe.

Solvent-accessible surface area. SASA measures how much of the protein is reachable by solvent. It is computed by rolling a water-sized probe over the atomic surface and summing the exposed area (Å²). Per-residue SASA distinguishes core (buried, low SASA) from surface (exposed, high SASA) residues; total SASA is a whole-molecule size measure.